Protein AF-U2RXY5-F1 (afdb_monomer_lite)

Radius of gyration: 23.16 Å; chains: 1; bounding box: 38×36×94 Å

Sequence (125 aa):
MEPMSSPTADPAPRRRGRPADVDPESVALLALRHFDEHGYEATTMDDIAELSGIGRRTLFRYFPSKPALVWGGMEPVVERMNAVLETAPDDEPVRDALARAITASLDLAPDAVEATRRRLRLLGS

pLDDT: mean 85.37, std 16.0, range [42.34, 97.62]

Secondary structure (DSSP, 8-state):
----PPP-PPPPP----------HHHHHHHHHHHHHHH-TTT--HHHHHHHHT--HHHHHHH-SSHHHHHHTT-HHHHHHHHHHHHT--TTS-HHHHHHHHHHHHT---HHHHHHHHHHHHHHH-

Organism: NCBI:txid1358026

Foldseek 3Di:
DDPDDDDDDDDDDDPPDDPDPDDLLVLLLQLLVVCVVPNLVRDDLVNSCVSSVHDSVVSCVQQVDSVSSLCTPLVVLVVQLVVLLVPDDPPDDPVVSNVVSNVRSPPDDPSRVSSVVSSVVNVVD

Structure (mmCIF, N/CA/C/O backbone):
data_AF-U2RXY5-F1
#
_entry.id   AF-U2RXY5-F1
#
loop_
_atom_site.group_PDB
_atom_site.id
_atom_site.type_symbol
_atom_site.label_atom_id
_atom_site.label_alt_id
_atom_site.label_comp_id
_atom_site.label_asym_id
_atom_site.label_entity_id
_atom_site.label_seq_id
_atom_site.pdbx_PDB_ins_code
_atom_site.Cartn_x
_atom_site.Cartn_y
_atom_site.Cartn_z
_atom_site.occupancy
_atom_site.B_iso_or_equiv
_atom_site.auth_seq_id
_atom_site.auth_comp_id
_atom_site.auth_asym_id
_atom_site.auth_atom_id
_atom_site.pdbx_PDB_model_num
ATOM 1 N N . MET A 1 1 ? -6.007 -23.909 67.819 1.00 44.69 1 MET A N 1
ATOM 2 C CA . MET A 1 1 ? -6.439 -24.590 66.584 1.00 44.69 1 MET A CA 1
ATOM 3 C C . MET A 1 1 ? -6.665 -23.497 65.552 1.00 44.69 1 MET A C 1
ATOM 5 O O . MET A 1 1 ? -7.729 -22.897 65.536 1.00 44.69 1 MET A O 1
ATOM 9 N N . GLU A 1 2 ? -5.607 -23.124 64.830 1.00 47.00 2 GLU A N 1
ATOM 10 C CA . GLU A 1 2 ? -5.674 -22.134 63.745 1.00 47.00 2 GLU A CA 1
ATOM 11 C C . GLU A 1 2 ? -6.352 -22.753 62.517 1.00 47.00 2 GLU A C 1
ATOM 13 O O . GLU A 1 2 ? -5.945 -23.843 62.108 1.00 47.00 2 GLU A O 1
ATOM 18 N N . PRO A 1 3 ? -7.317 -22.078 61.872 1.00 52.78 3 PRO A N 1
ATOM 19 C CA . PRO A 1 3 ? -7.629 -22.351 60.487 1.00 52.78 3 PRO A CA 1
ATOM 20 C C . PRO A 1 3 ? -6.770 -21.452 59.587 1.00 52.78 3 PRO A C 1
ATOM 22 O O . PRO A 1 3 ? -6.997 -20.255 59.444 1.00 52.78 3 PRO A O 1
ATOM 25 N N . MET A 1 4 ? -5.750 -22.103 59.037 1.00 42.34 4 MET A N 1
ATOM 26 C CA . MET A 1 4 ? -5.095 -21.926 57.740 1.00 42.34 4 MET A CA 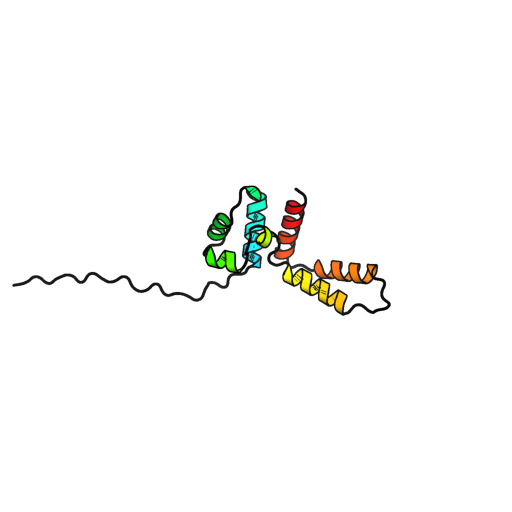1
ATOM 27 C C . MET A 1 4 ? -5.590 -20.773 56.846 1.00 42.34 4 MET A C 1
ATOM 29 O O . MET A 1 4 ? -6.696 -20.801 56.308 1.00 42.34 4 MET A O 1
ATOM 33 N N . SER A 1 5 ? -4.682 -19.831 56.586 1.00 51.22 5 SER A N 1
ATOM 34 C CA . SER A 1 5 ? -4.751 -18.865 55.490 1.00 51.22 5 SER A CA 1
ATOM 35 C C . SER A 1 5 ? -4.869 -19.561 54.131 1.00 51.22 5 SER A C 1
ATOM 37 O O . SER A 1 5 ? -4.037 -20.395 53.771 1.00 51.22 5 SER A O 1
ATOM 39 N N . SER A 1 6 ? -5.875 -19.176 53.348 1.00 51.59 6 SER A N 1
ATOM 40 C CA . SER A 1 6 ? -5.969 -19.515 51.926 1.00 51.59 6 SER A CA 1
ATOM 41 C C . SER A 1 6 ? -4.852 -18.813 51.140 1.00 51.59 6 SER A C 1
ATOM 43 O O . SER A 1 6 ? -4.641 -17.614 51.340 1.00 51.59 6 SER A O 1
ATOM 45 N N . PRO A 1 7 ? -4.149 -19.496 50.222 1.00 52.22 7 PRO A N 1
ATOM 46 C CA . PRO A 1 7 ? -3.184 -18.841 49.357 1.00 52.22 7 PRO A CA 1
ATOM 47 C C . PRO A 1 7 ? -3.918 -18.084 48.245 1.00 52.22 7 PRO A C 1
ATOM 49 O O . PRO A 1 7 ? -4.609 -18.679 47.418 1.00 52.22 7 PRO A O 1
ATOM 52 N N . THR A 1 8 ? -3.751 -16.762 48.218 1.00 52.72 8 THR A N 1
ATOM 53 C CA . THR A 1 8 ? -4.055 -15.932 47.049 1.00 52.72 8 THR A CA 1
ATOM 54 C C . THR A 1 8 ? -3.171 -16.403 45.899 1.00 52.72 8 THR A C 1
ATOM 56 O O . THR A 1 8 ? -1.952 -16.244 45.946 1.00 52.72 8 THR A O 1
ATOM 59 N N . ALA A 1 9 ? -3.777 -17.026 44.890 1.00 54.56 9 ALA A N 1
ATOM 60 C CA . ALA A 1 9 ? -3.079 -17.414 43.675 1.00 54.56 9 ALA A CA 1
ATOM 61 C C . ALA A 1 9 ? -2.621 -16.155 42.923 1.00 54.56 9 ALA A C 1
ATOM 63 O O . ALA A 1 9 ? -3.437 -15.330 42.511 1.00 54.56 9 ALA A O 1
ATOM 64 N N . ASP A 1 10 ? -1.309 -16.020 42.766 1.00 50.41 10 ASP A N 1
ATOM 65 C CA . ASP A 1 10 ? -0.660 -15.000 41.947 1.00 50.41 10 ASP A CA 1
ATOM 66 C C . ASP A 1 10 ? -1.002 -15.241 40.458 1.00 50.41 10 ASP A C 1
ATOM 68 O O . ASP A 1 10 ? -0.889 -16.384 39.990 1.00 50.41 10 ASP A O 1
ATOM 72 N N . PRO A 1 11 ? -1.473 -14.241 39.686 1.00 47.59 11 PRO A N 1
ATOM 73 C CA . PRO A 1 11 ? -1.780 -14.443 38.276 1.00 47.59 11 PRO A CA 1
ATOM 74 C C . PRO A 1 11 ? -0.518 -14.798 37.480 1.00 47.59 11 PRO A C 1
ATOM 76 O O . PRO A 1 11 ? 0.447 -14.039 37.412 1.00 47.59 11 PRO A O 1
ATOM 79 N N . ALA A 1 12 ? -0.560 -15.960 36.823 1.00 53.72 12 ALA A N 1
ATOM 80 C CA . ALA A 1 12 ? 0.526 -16.470 35.997 1.00 53.72 12 ALA A CA 1
ATOM 81 C C . ALA A 1 12 ? 0.986 -15.447 34.931 1.00 53.72 12 ALA A C 1
ATOM 83 O O . ALA A 1 12 ? 0.152 -14.775 34.307 1.00 53.72 12 ALA A O 1
ATOM 84 N N . PRO A 1 13 ? 2.301 -15.351 34.654 1.00 47.47 13 PRO A N 1
ATOM 85 C CA . PRO A 1 13 ? 2.835 -14.408 33.684 1.00 47.47 13 PRO A CA 1
ATOM 86 C C . PRO A 1 13 ? 2.282 -14.720 32.292 1.00 47.47 13 PRO A C 1
ATOM 88 O O . PRO A 1 13 ? 2.444 -15.824 31.764 1.00 47.47 13 PRO A O 1
ATOM 91 N N . ARG A 1 14 ? 1.629 -13.724 31.678 1.00 59.12 14 ARG A N 1
ATOM 92 C CA . ARG A 1 14 ? 1.141 -13.804 30.297 1.00 59.12 14 ARG A CA 1
ATOM 93 C C . ARG A 1 14 ? 2.322 -14.140 29.390 1.00 59.12 14 ARG A C 1
ATOM 95 O O . ARG A 1 14 ? 3.225 -13.321 29.213 1.00 59.12 14 ARG A O 1
ATOM 102 N N . ARG A 1 15 ? 2.319 -15.356 28.831 1.00 51.19 15 ARG A N 1
ATOM 103 C CA . ARG A 1 15 ? 3.301 -15.802 27.839 1.00 51.19 15 ARG A CA 1
ATOM 104 C C . ARG A 1 15 ? 3.338 -14.768 26.722 1.00 51.19 15 ARG A C 1
ATOM 106 O O . ARG A 1 15 ? 2.370 -14.612 25.983 1.00 51.19 15 ARG A O 1
ATOM 113 N N . ARG A 1 16 ? 4.459 -14.055 26.620 1.00 55.78 16 ARG A N 1
ATOM 114 C CA . ARG A 1 16 ? 4.767 -13.142 25.521 1.00 55.78 16 ARG A CA 1
ATOM 115 C C . ARG A 1 16 ? 5.018 -14.015 24.291 1.00 55.78 16 ARG A C 1
ATOM 117 O O . ARG A 1 16 ? 6.151 -14.371 23.989 1.00 55.78 16 ARG A O 1
ATOM 124 N N . GLY A 1 17 ? 3.929 -14.485 23.688 1.00 49.47 17 GLY A N 1
ATOM 125 C CA . GLY A 1 17 ? 3.963 -15.295 22.483 1.00 49.47 17 GLY A CA 1
ATOM 126 C C . GLY A 1 17 ? 4.642 -14.510 21.370 1.00 49.47 17 GLY A C 1
ATOM 127 O O . GLY A 1 17 ? 4.467 -13.293 21.269 1.00 49.47 17 GLY A O 1
ATOM 128 N N . ARG A 1 18 ? 5.449 -15.216 20.573 1.00 43.34 18 ARG A N 1
ATOM 129 C CA . ARG A 1 18 ? 5.953 -14.757 19.275 1.00 43.34 18 ARG A CA 1
ATOM 130 C C . ARG A 1 18 ? 4.822 -13.990 18.570 1.00 43.34 18 ARG A C 1
ATOM 132 O O . ARG A 1 18 ? 3.721 -14.539 18.526 1.00 43.34 18 ARG A O 1
ATOM 139 N N . PRO A 1 19 ? 5.042 -12.740 18.111 1.00 52.03 19 PRO A N 1
ATOM 140 C CA . PRO A 1 19 ? 3.999 -12.001 17.414 1.00 52.03 19 PRO A CA 1
ATOM 141 C C . PRO A 1 19 ? 3.397 -12.904 16.339 1.00 52.03 19 PRO A C 1
ATOM 143 O O . PRO A 1 19 ? 4.158 -13.601 15.665 1.00 52.03 19 PRO A O 1
ATOM 146 N N . ALA A 1 20 ? 2.065 -12.915 16.217 1.00 57.22 20 ALA A N 1
ATOM 147 C CA . ALA A 1 20 ? 1.432 -13.389 14.993 1.00 57.22 20 ALA A CA 1
ATOM 148 C C . ALA A 1 20 ? 2.194 -12.752 13.828 1.00 57.22 20 ALA A C 1
ATOM 150 O O . ALA A 1 20 ? 2.552 -11.573 13.933 1.00 57.22 20 ALA A O 1
ATOM 151 N N . ASP A 1 21 ? 2.538 -13.540 12.812 1.00 75.00 21 ASP A N 1
ATOM 152 C CA . ASP A 1 21 ? 3.254 -13.012 11.659 1.00 75.00 21 ASP A CA 1
ATOM 153 C C . ASP A 1 21 ? 2.355 -11.931 11.054 1.00 75.00 21 ASP A C 1
ATOM 155 O O . ASP A 1 21 ? 1.260 -12.218 10.572 1.00 75.00 21 ASP A O 1
ATOM 159 N N . VAL A 1 22 ? 2.718 -10.666 11.274 1.00 83.06 22 VAL A N 1
ATOM 160 C CA . VAL A 1 22 ? 1.907 -9.540 10.822 1.00 83.06 22 VAL A CA 1
ATOM 161 C C . VAL A 1 22 ? 2.214 -9.418 9.354 1.00 83.06 22 VAL A C 1
ATOM 163 O O . VAL A 1 22 ? 3.310 -8.980 9.015 1.00 83.06 22 VAL A O 1
ATOM 166 N N . ASP A 1 23 ? 1.256 -9.796 8.520 1.00 89.25 23 ASP A N 1
ATOM 167 C CA . ASP A 1 23 ? 1.310 -9.536 7.092 1.00 89.25 23 ASP A CA 1
ATOM 168 C C . ASP A 1 23 ? 0.918 -8.069 6.827 1.00 89.25 23 ASP A C 1
ATOM 170 O O . ASP A 1 23 ? -0.256 -7.705 6.984 1.00 89.25 23 ASP A O 1
ATOM 174 N N . PRO A 1 24 ? 1.873 -7.196 6.457 1.00 88.62 24 PRO A N 1
ATOM 175 C CA . PRO A 1 24 ? 1.580 -5.794 6.198 1.00 88.62 24 PRO A CA 1
ATOM 176 C C . PRO A 1 24 ? 0.657 -5.610 4.987 1.00 88.62 24 PRO A C 1
ATOM 178 O O . PRO A 1 24 ? -0.127 -4.661 4.973 1.00 88.62 24 PRO A O 1
ATOM 181 N N . GLU A 1 25 ? 0.702 -6.504 3.995 1.00 87.94 25 GLU A N 1
ATOM 182 C CA . GLU A 1 25 ? -0.142 -6.407 2.801 1.00 87.94 25 GLU A CA 1
ATOM 183 C C . GLU A 1 25 ? -1.616 -6.617 3.167 1.00 87.94 25 GLU A C 1
ATOM 185 O O . GLU A 1 25 ? -2.466 -5.784 2.836 1.00 87.94 25 GLU A O 1
ATOM 190 N N . SER A 1 26 ? -1.908 -7.649 3.964 1.00 90.88 26 SER A N 1
ATOM 191 C CA . SER A 1 26 ? -3.248 -7.884 4.512 1.00 90.88 26 SER A CA 1
ATOM 192 C C . SER A 1 26 ? -3.770 -6.707 5.344 1.00 90.88 26 SER A C 1
ATOM 194 O O . SER A 1 26 ? -4.942 -6.337 5.222 1.00 90.88 26 SER A O 1
ATOM 196 N N . VAL A 1 27 ? -2.920 -6.083 6.171 1.00 94.19 27 VAL A N 1
ATOM 197 C CA . VAL A 1 27 ? -3.306 -4.909 6.980 1.00 94.19 27 VAL A CA 1
ATOM 198 C C . VAL A 1 27 ? -3.599 -3.694 6.094 1.00 94.19 27 VAL A C 1
ATOM 200 O O . VAL A 1 27 ? -4.594 -3.003 6.318 1.00 94.19 27 VAL A O 1
ATOM 203 N N . ALA A 1 28 ? -2.781 -3.448 5.068 1.00 94.06 28 ALA A N 1
ATOM 204 C CA . ALA A 1 28 ? -2.990 -2.353 4.125 1.00 94.06 28 ALA A CA 1
ATOM 205 C C . ALA A 1 28 ? -4.284 -2.540 3.317 1.00 94.06 28 ALA A C 1
ATOM 207 O O . ALA A 1 28 ? -5.076 -1.606 3.186 1.00 94.06 28 ALA A O 1
ATOM 208 N N . LEU A 1 29 ? -4.552 -3.756 2.832 1.00 93.12 29 LEU A N 1
ATOM 209 C CA . LEU A 1 29 ? -5.793 -4.071 2.123 1.00 93.12 29 LEU A CA 1
ATOM 210 C C . LEU A 1 29 ? -7.028 -3.903 3.027 1.00 93.12 29 LEU A C 1
ATOM 212 O O . LEU A 1 29 ? -8.046 -3.358 2.597 1.00 93.12 29 LEU A O 1
ATOM 216 N N . LEU A 1 30 ? -6.938 -4.330 4.287 1.00 95.44 30 LEU A N 1
ATOM 217 C CA . LEU A 1 30 ? -7.985 -4.128 5.288 1.00 95.44 30 LEU A CA 1
ATOM 218 C C . LEU A 1 30 ? -8.242 -2.638 5.552 1.00 95.44 30 LEU A C 1
ATOM 220 O O . LEU A 1 30 ? -9.401 -2.224 5.571 1.00 95.44 30 LEU A O 1
ATOM 224 N N . ALA A 1 31 ? -7.191 -1.823 5.662 1.00 96.38 31 ALA A N 1
ATOM 225 C CA . ALA A 1 31 ? -7.328 -0.376 5.794 1.00 96.38 31 ALA A CA 1
ATOM 226 C C . ALA A 1 31 ? -7.971 0.261 4.553 1.00 96.38 31 ALA A C 1
ATOM 228 O O . ALA A 1 31 ? -8.882 1.070 4.692 1.00 96.38 31 ALA A O 1
ATOM 229 N N . LEU A 1 32 ? -7.572 -0.150 3.346 1.00 95.69 32 LEU A N 1
ATOM 230 C CA . LEU A 1 32 ? -8.166 0.331 2.094 1.00 95.69 32 LEU A CA 1
ATOM 231 C C . LEU A 1 32 ? -9.660 0.006 1.986 1.00 95.69 32 LEU A C 1
ATOM 233 O O . LEU A 1 32 ? -10.430 0.853 1.544 1.00 95.69 32 LEU A O 1
ATOM 237 N N . ARG A 1 33 ? -10.086 -1.196 2.401 1.00 95.25 33 ARG A N 1
ATOM 238 C CA . ARG A 1 33 ? -11.520 -1.532 2.483 1.00 95.25 33 ARG A CA 1
ATOM 239 C C . ARG A 1 33 ? -12.251 -0.620 3.462 1.00 95.25 33 ARG A C 1
ATOM 241 O O . ARG A 1 33 ? -13.316 -0.110 3.141 1.00 95.25 33 ARG A O 1
ATOM 248 N N . HIS A 1 34 ? -11.651 -0.373 4.620 1.00 96.56 34 HIS A N 1
ATOM 249 C CA . HIS A 1 34 ? -12.259 0.484 5.625 1.00 96.56 34 HIS A CA 1
ATOM 250 C C . HIS A 1 34 ? -12.348 1.953 5.167 1.00 96.56 34 HIS A C 1
ATOM 252 O O . HIS A 1 34 ? -13.380 2.584 5.388 1.00 96.56 34 HIS A O 1
ATOM 258 N N . PHE A 1 35 ? -11.333 2.470 4.461 1.00 96.62 35 PHE A N 1
ATOM 259 C CA . PHE A 1 35 ? -11.369 3.802 3.842 1.00 96.62 35 PHE A CA 1
ATOM 260 C C . PHE A 1 35 ? -12.470 3.926 2.780 1.00 96.62 35 PHE A C 1
ATOM 262 O O . PHE A 1 35 ? -13.136 4.957 2.743 1.00 96.62 35 PHE A O 1
ATOM 269 N N . ASP A 1 36 ? -12.678 2.894 1.952 1.00 93.31 36 ASP A N 1
ATOM 270 C CA . ASP A 1 36 ? -13.764 2.853 0.956 1.00 93.31 36 ASP A CA 1
ATOM 271 C C . ASP A 1 36 ? -15.151 2.938 1.629 1.00 93.31 36 ASP A C 1
ATOM 273 O O . ASP A 1 36 ? -16.058 3.581 1.105 1.00 93.31 36 ASP A O 1
ATOM 277 N N . GLU A 1 37 ? -15.323 2.286 2.781 1.00 94.06 37 GLU A N 1
ATOM 278 C CA . GLU A 1 37 ? -16.613 2.180 3.476 1.00 94.06 37 GLU A CA 1
ATOM 279 C C . GLU A 1 37 ? -16.928 3.383 4.380 1.00 94.06 37 GLU A C 1
ATOM 281 O O . GLU A 1 37 ? -18.077 3.819 4.447 1.00 94.06 37 GLU A O 1
ATOM 286 N N . HIS A 1 38 ? -15.925 3.915 5.081 1.00 95.19 38 HIS A N 1
ATOM 287 C CA . HIS A 1 38 ? -16.113 4.910 6.147 1.00 95.19 38 HIS A CA 1
ATOM 288 C C . HIS A 1 38 ? -15.532 6.285 5.794 1.00 95.19 38 HIS A C 1
ATOM 290 O O . HIS A 1 38 ? -15.797 7.265 6.488 1.00 95.19 38 HIS A O 1
ATOM 296 N N . GLY A 1 39 ? -14.778 6.376 4.697 1.00 94.44 39 GLY A N 1
ATOM 297 C CA . GLY A 1 39 ? -14.074 7.577 4.272 1.00 94.44 39 GLY A CA 1
ATOM 298 C C . GLY A 1 39 ? -12.711 7.720 4.948 1.00 94.44 39 GLY A C 1
ATOM 299 O O . GLY A 1 39 ? -12.573 7.619 6.166 1.00 94.44 39 GLY A O 1
ATOM 300 N N . TYR A 1 40 ? -11.691 8.033 4.149 1.00 95.12 40 TYR A N 1
ATOM 301 C CA . TYR A 1 40 ? -10.312 8.165 4.622 1.00 95.12 40 TYR A CA 1
ATOM 302 C C . TYR A 1 40 ? -10.153 9.163 5.771 1.00 95.12 40 TYR A C 1
ATOM 304 O O . TYR A 1 40 ? -9.403 8.891 6.706 1.00 95.12 40 TYR A O 1
ATOM 312 N N . GLU A 1 41 ? -10.851 10.302 5.743 1.00 95.31 41 GLU A N 1
ATOM 313 C CA . GLU A 1 41 ? -10.724 11.314 6.799 1.00 95.31 41 GLU A CA 1
ATOM 314 C C . GLU A 1 41 ? -11.369 10.918 8.126 1.00 95.31 41 GLU A C 1
ATOM 316 O O . GLU A 1 41 ? -10.856 11.299 9.177 1.00 95.31 41 GLU A O 1
ATOM 321 N N . ALA A 1 42 ? -12.433 10.114 8.095 1.00 96.06 42 ALA A N 1
ATOM 322 C CA . ALA A 1 42 ? -13.102 9.645 9.304 1.00 96.06 42 ALA A CA 1
ATOM 323 C C . ALA A 1 42 ? -12.345 8.496 9.993 1.00 96.06 42 ALA A C 1
ATOM 325 O O . ALA A 1 42 ? -12.538 8.271 11.184 1.00 96.06 42 ALA A O 1
ATOM 326 N N . THR A 1 43 ? -11.474 7.789 9.270 1.00 97.06 43 THR A N 1
ATOM 327 C CA . THR A 1 43 ? -10.691 6.673 9.811 1.00 97.06 43 THR A CA 1
ATOM 328 C C . THR A 1 43 ? -9.435 7.135 10.551 1.00 97.06 43 THR A C 1
ATOM 330 O O . THR A 1 43 ? -8.633 7.932 10.048 1.00 97.06 43 THR A O 1
ATOM 333 N N . THR A 1 44 ? -9.193 6.537 11.716 1.00 97.19 44 THR A N 1
ATOM 334 C CA . THR A 1 44 ? -7.983 6.716 12.520 1.00 97.19 44 THR A CA 1
ATOM 335 C C . THR A 1 44 ? -7.061 5.493 12.466 1.00 97.19 44 THR A C 1
ATOM 337 O O . THR A 1 44 ? -7.461 4.384 12.124 1.00 97.19 44 THR A O 1
ATOM 340 N N . MET A 1 45 ? -5.794 5.674 12.856 1.00 97.31 45 MET A N 1
ATOM 341 C CA . MET A 1 45 ? -4.861 4.548 13.035 1.00 97.31 45 MET A CA 1
ATOM 342 C C . MET A 1 45 ? -5.319 3.574 14.132 1.00 97.31 45 MET A C 1
ATOM 344 O O . MET A 1 45 ? -4.918 2.413 14.129 1.00 97.31 45 MET A O 1
ATOM 348 N N . ASP A 1 46 ? -6.139 4.041 15.073 1.00 97.06 46 ASP A N 1
ATOM 349 C CA . ASP A 1 46 ? -6.639 3.225 16.176 1.00 97.06 46 ASP A CA 1
ATOM 350 C C . ASP A 1 46 ? -7.730 2.270 15.709 1.00 97.06 46 ASP A C 1
ATOM 352 O O . ASP A 1 46 ? -7.658 1.087 16.040 1.00 97.06 46 ASP A O 1
ATOM 356 N N . ASP A 1 47 ? -8.634 2.751 14.851 1.00 97.25 47 ASP A N 1
ATOM 357 C CA . ASP A 1 47 ? -9.656 1.923 14.203 1.00 97.25 47 ASP A CA 1
ATOM 358 C C . ASP A 1 47 ? -8.999 0.783 13.414 1.00 97.25 47 ASP A C 1
ATOM 360 O O . ASP A 1 47 ? -9.405 -0.371 13.510 1.00 97.25 47 ASP A O 1
ATOM 364 N N . ILE A 1 48 ? -7.915 1.079 12.687 1.00 97.62 48 ILE A N 1
ATOM 365 C CA . ILE A 1 48 ? -7.175 0.070 11.916 1.00 97.62 48 ILE A CA 1
ATOM 366 C C . ILE A 1 48 ? -6.445 -0.926 12.822 1.00 97.62 48 ILE A C 1
ATOM 368 O O . ILE A 1 48 ? -6.398 -2.119 12.509 1.00 97.62 48 ILE A O 1
ATOM 372 N N . ALA A 1 49 ? -5.873 -0.477 13.942 1.00 96.38 49 ALA A N 1
ATOM 373 C CA . ALA A 1 49 ? -5.231 -1.371 14.906 1.00 96.38 49 ALA A CA 1
ATOM 374 C C . ALA A 1 49 ? -6.249 -2.346 15.520 1.00 96.38 49 ALA A C 1
ATOM 376 O O . ALA A 1 49 ? -5.988 -3.548 15.590 1.00 96.38 49 ALA A O 1
ATOM 377 N N . GLU A 1 50 ? -7.420 -1.839 15.909 1.00 96.12 50 GLU A N 1
ATOM 378 C CA . GLU A 1 50 ? -8.526 -2.652 16.414 1.00 96.12 50 GLU A CA 1
ATOM 379 C C . GLU A 1 50 ? -9.027 -3.637 15.350 1.00 96.12 50 GLU A C 1
ATOM 381 O O . GLU A 1 50 ? -9.068 -4.842 15.602 1.00 96.12 50 GLU A O 1
ATOM 386 N N . LEU A 1 51 ? -9.302 -3.152 14.137 1.00 95.88 51 LEU A N 1
ATOM 387 C CA . LEU A 1 51 ? -9.833 -3.950 13.030 1.00 95.88 51 LEU A CA 1
ATOM 388 C C . LEU A 1 51 ? -8.8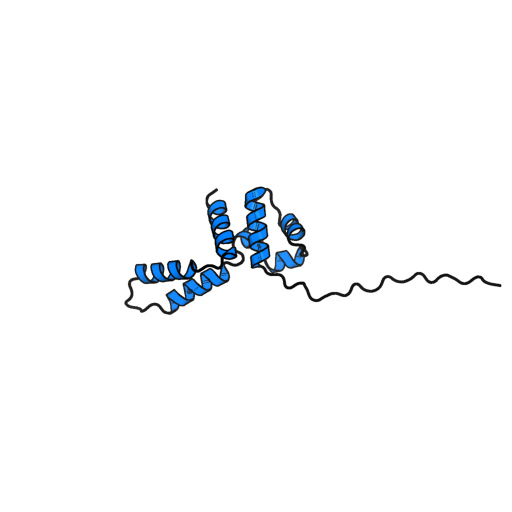72 -5.064 12.580 1.00 95.88 51 LEU A C 1
ATOM 390 O O . LEU A 1 51 ? -9.306 -6.159 12.231 1.00 95.88 51 LEU A O 1
ATOM 394 N N . SER A 1 52 ? -7.563 -4.806 12.605 1.00 94.81 52 SER A N 1
ATOM 395 C CA . SER A 1 52 ? -6.528 -5.794 12.262 1.00 94.81 52 SER A CA 1
ATOM 396 C C . SER A 1 52 ? -6.151 -6.734 13.414 1.00 94.81 52 SER A C 1
ATOM 398 O O . SER A 1 52 ? -5.400 -7.688 13.207 1.00 94.81 52 SER A O 1
ATOM 400 N N . GLY A 1 53 ? -6.634 -6.477 14.634 1.00 94.69 53 GLY A N 1
ATOM 401 C CA . GLY A 1 53 ? -6.288 -7.260 15.821 1.00 94.69 53 GLY A CA 1
ATOM 402 C C . GLY A 1 53 ? -4.824 -7.129 16.258 1.00 94.69 53 GLY A C 1
ATOM 403 O O . GLY A 1 53 ? -4.345 -7.949 17.048 1.00 94.69 53 GLY A O 1
ATOM 404 N N . ILE A 1 54 ? -4.094 -6.116 15.771 1.00 94.69 54 ILE A N 1
ATOM 405 C CA . ILE A 1 54 ? -2.695 -5.873 16.146 1.00 94.69 54 ILE A CA 1
ATOM 406 C C . ILE A 1 54 ? -2.586 -4.685 17.102 1.00 94.69 54 ILE A C 1
ATOM 408 O O . ILE A 1 54 ? -3.317 -3.705 17.032 1.00 94.69 54 ILE A O 1
ATOM 412 N N . GLY A 1 55 ? -1.612 -4.731 18.012 1.00 94.88 55 GLY A N 1
ATOM 413 C CA . GLY A 1 55 ? -1.390 -3.612 18.928 1.00 94.88 55 GLY A CA 1
ATOM 414 C C . GLY A 1 55 ? -0.963 -2.335 18.193 1.00 94.88 55 GLY A C 1
ATOM 415 O O . GLY A 1 55 ? -0.114 -2.392 17.304 1.00 94.88 55 GLY A O 1
ATOM 416 N N . ARG A 1 56 ? -1.443 -1.167 18.647 1.00 95.12 56 ARG A N 1
ATOM 417 C CA . ARG A 1 56 ? -1.097 0.169 18.111 1.00 95.12 56 ARG A CA 1
ATOM 418 C C . ARG A 1 56 ? 0.401 0.350 17.841 1.00 95.12 56 ARG A C 1
ATOM 420 O O . ARG A 1 56 ? 0.800 0.763 16.760 1.00 95.12 56 ARG A O 1
ATOM 427 N N . ARG A 1 57 ? 1.258 -0.013 18.805 1.00 95.12 57 ARG A N 1
ATOM 428 C CA . ARG A 1 57 ? 2.725 0.087 18.657 1.00 95.12 57 ARG A CA 1
ATOM 429 C C . ARG A 1 57 ? 3.265 -0.771 17.506 1.00 95.12 57 ARG A C 1
ATOM 431 O O . ARG A 1 57 ? 4.247 -0.396 16.878 1.00 95.12 57 ARG A O 1
ATOM 438 N N . THR A 1 58 ? 2.658 -1.931 17.269 1.00 94.56 58 THR A N 1
ATOM 439 C CA . THR A 1 58 ? 3.003 -2.813 16.151 1.00 94.56 58 THR A CA 1
ATOM 440 C C . THR A 1 58 ? 2.533 -2.205 14.837 1.00 94.56 58 THR A C 1
ATOM 442 O O . THR A 1 58 ? 3.334 -2.151 13.914 1.00 94.56 58 THR A O 1
ATOM 445 N N . LEU A 1 59 ? 1.307 -1.672 14.771 1.00 95.62 59 LEU A N 1
ATOM 446 C CA . LEU A 1 59 ? 0.808 -0.983 13.577 1.00 95.62 59 LEU A CA 1
ATOM 447 C C . LEU A 1 59 ? 1.732 0.173 13.174 1.00 95.62 59 LEU A C 1
ATOM 449 O O . LEU A 1 59 ? 2.225 0.181 12.054 1.00 95.62 59 LEU A O 1
ATOM 453 N N . PHE A 1 60 ? 2.065 1.075 14.103 1.00 95.56 60 PHE A N 1
ATOM 454 C CA . PHE A 1 60 ? 2.959 2.210 13.826 1.00 95.56 60 PHE A CA 1
ATOM 455 C C . PHE A 1 60 ? 4.390 1.811 13.444 1.00 95.56 60 PHE A C 1
ATOM 457 O O . PHE A 1 60 ? 5.092 2.596 12.813 1.00 95.56 60 PHE A O 1
ATOM 464 N N . ARG A 1 61 ? 4.840 0.600 13.807 1.00 93.56 61 ARG A N 1
ATOM 465 C CA . ARG A 1 61 ? 6.138 0.074 13.360 1.00 93.56 61 ARG A CA 1
ATOM 466 C C . ARG A 1 61 ? 6.146 -0.208 11.856 1.00 93.56 61 ARG A C 1
ATOM 468 O O . ARG A 1 61 ? 7.180 -0.012 11.233 1.00 93.56 61 ARG A O 1
ATOM 475 N N . TYR A 1 62 ? 5.033 -0.696 11.310 1.00 91.81 62 TYR A N 1
ATOM 476 C CA . TYR A 1 62 ? 4.896 -0.991 9.879 1.00 91.81 62 TYR A CA 1
ATOM 477 C C . TYR A 1 62 ? 4.376 0.214 9.089 1.00 91.81 62 TYR A C 1
ATOM 479 O O . TYR A 1 62 ? 4.805 0.448 7.967 1.00 91.81 62 TYR A O 1
ATOM 487 N N . PHE A 1 63 ? 3.490 1.004 9.694 1.00 95.06 63 PHE A N 1
ATOM 488 C CA . PHE A 1 63 ? 2.803 2.124 9.064 1.00 95.06 63 PHE A CA 1
ATOM 489 C C . PHE A 1 63 ? 2.958 3.370 9.938 1.00 95.06 63 PHE A C 1
ATOM 491 O O . PHE A 1 63 ? 2.147 3.598 10.837 1.00 95.06 63 PHE A O 1
ATOM 498 N N . PRO A 1 64 ? 3.991 4.198 9.710 1.00 94.19 64 PRO A N 1
ATOM 499 C CA . PRO A 1 64 ? 4.263 5.358 10.560 1.00 94.19 64 PRO A CA 1
ATOM 500 C C . PRO A 1 64 ? 3.164 6.431 10.495 1.00 94.19 64 PRO A C 1
ATOM 502 O O . PRO A 1 64 ? 3.137 7.335 11.328 1.00 94.19 64 PRO A O 1
ATOM 505 N N . SER A 1 65 ? 2.262 6.354 9.513 1.00 95.75 65 SER A N 1
ATOM 506 C CA . SER A 1 65 ? 1.183 7.314 9.301 1.00 95.75 65 SER A CA 1
ATOM 507 C C . SER A 1 65 ? -0.013 6.677 8.578 1.00 95.75 65 SER A C 1
ATOM 509 O O . SER A 1 65 ? 0.124 5.634 7.939 1.00 95.75 65 SER A O 1
ATOM 511 N N . LYS A 1 66 ? -1.182 7.335 8.630 1.00 95.62 66 LYS A N 1
ATOM 512 C CA . LYS A 1 66 ? -2.385 6.933 7.873 1.00 95.62 66 LYS A CA 1
ATOM 513 C C . LYS A 1 66 ? -2.128 6.855 6.353 1.00 95.62 66 LYS A C 1
ATOM 515 O O . LYS A 1 66 ? -2.491 5.840 5.764 1.00 95.62 66 LYS A O 1
ATOM 520 N N . PRO A 1 67 ? -1.416 7.814 5.717 1.00 94.69 67 PRO A N 1
ATOM 521 C CA . PRO A 1 67 ? -0.999 7.673 4.320 1.00 94.69 67 PRO A CA 1
ATOM 522 C C . PRO A 1 67 ? -0.152 6.428 4.031 1.00 94.69 67 PRO A C 1
AT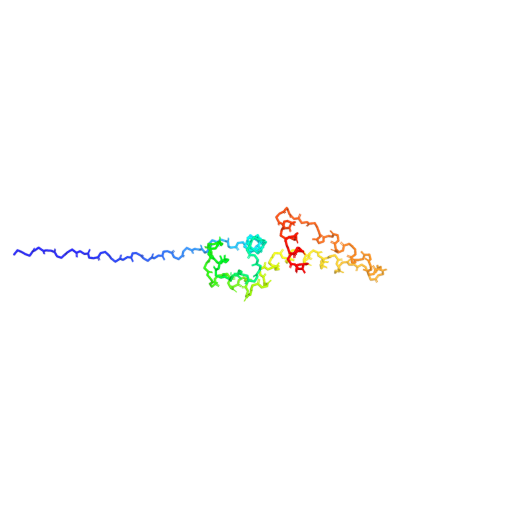OM 524 O O . PRO A 1 67 ? -0.254 5.871 2.944 1.00 94.69 67 PRO A O 1
ATOM 527 N N . ALA A 1 68 ? 0.672 5.960 4.975 1.00 94.06 68 ALA A N 1
ATOM 528 C CA . ALA A 1 68 ? 1.492 4.768 4.750 1.00 94.06 68 ALA A CA 1
ATOM 529 C C . ALA A 1 68 ? 0.639 3.502 4.544 1.00 94.06 68 ALA A C 1
ATOM 531 O O . ALA A 1 68 ? 1.038 2.617 3.793 1.00 94.06 68 ALA A O 1
ATOM 532 N N . LEU A 1 69 ? -0.562 3.435 5.135 1.00 94.75 69 LEU A N 1
ATOM 533 C CA . LEU A 1 69 ? -1.515 2.341 4.895 1.00 94.75 69 LEU A CA 1
ATOM 534 C C . LEU A 1 69 ? -2.014 2.315 3.448 1.00 94.75 69 LEU A C 1
ATOM 536 O O . LEU A 1 69 ? -2.272 1.244 2.905 1.00 94.75 69 LEU A O 1
ATOM 540 N N . VAL A 1 70 ? -2.110 3.484 2.806 1.00 93.19 70 VAL A N 1
ATOM 541 C CA . VAL A 1 70 ? -2.491 3.580 1.393 1.00 93.19 70 VAL A CA 1
ATOM 542 C C . VAL A 1 70 ? -1.421 2.954 0.510 1.00 93.19 70 VAL A C 1
ATOM 544 O O . VAL A 1 70 ? -1.771 2.398 -0.516 1.00 93.19 70 VAL A O 1
ATOM 547 N N . TRP A 1 71 ? -0.146 2.970 0.897 1.00 88.81 71 TRP A N 1
ATOM 548 C CA . TRP A 1 71 ? 0.955 2.482 0.057 1.00 88.81 71 TRP A CA 1
ATOM 549 C C . TRP A 1 71 ? 1.497 1.101 0.444 1.00 88.81 71 TRP A C 1
ATOM 551 O O . TRP A 1 71 ? 2.321 0.561 -0.284 1.00 88.81 71 TRP A O 1
ATOM 561 N N . GLY A 1 72 ? 1.037 0.502 1.546 1.00 87.25 72 GLY A N 1
ATOM 562 C CA . GLY A 1 72 ? 1.554 -0.789 2.013 1.00 87.25 72 GLY A CA 1
ATOM 563 C C . GLY A 1 72 ? 1.406 -1.925 0.997 1.00 87.25 72 GLY A C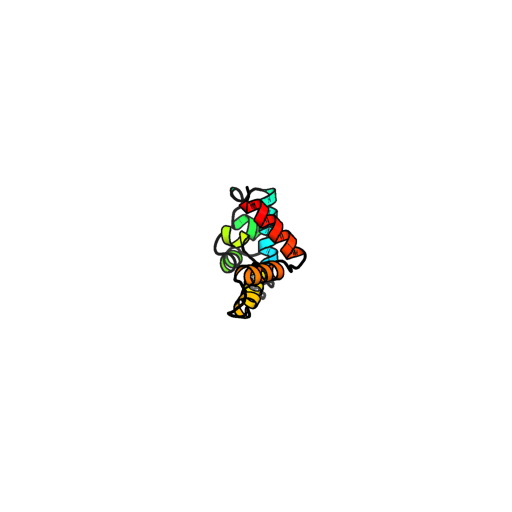 1
ATOM 564 O O . GLY A 1 72 ? 0.331 -2.108 0.432 1.00 87.25 72 GLY A O 1
ATOM 565 N N . GLY A 1 73 ? 2.461 -2.710 0.772 1.00 79.88 73 GLY A N 1
ATOM 566 C CA . GLY A 1 73 ? 2.438 -3.797 -0.217 1.00 79.88 73 GLY A CA 1
ATOM 567 C C . GLY A 1 73 ? 2.664 -3.317 -1.655 1.00 79.88 73 GLY A C 1
ATOM 568 O O . GLY A 1 73 ? 2.411 -4.058 -2.599 1.00 79.88 73 GLY A O 1
ATOM 569 N N . MET A 1 74 ? 3.131 -2.077 -1.842 1.00 84.44 74 MET A N 1
ATOM 570 C CA . MET A 1 74 ? 3.598 -1.581 -3.142 1.00 84.44 74 MET A CA 1
ATOM 571 C C . MET A 1 74 ? 5.069 -1.924 -3.401 1.00 84.44 74 MET A C 1
ATOM 573 O O . MET A 1 74 ? 5.522 -1.787 -4.536 1.00 84.44 74 MET A O 1
ATOM 577 N N . GLU A 1 75 ? 5.813 -2.392 -2.396 1.00 84.81 75 GLU A N 1
ATOM 578 C CA . GLU A 1 75 ? 7.219 -2.783 -2.539 1.00 84.81 75 GLU A CA 1
ATOM 579 C C . GLU A 1 75 ? 7.438 -3.769 -3.702 1.00 84.81 75 GLU A C 1
ATOM 581 O O . GLU A 1 75 ? 8.244 -3.444 -4.574 1.00 84.81 75 GLU A O 1
ATOM 586 N N . PRO A 1 76 ? 6.671 -4.872 -3.850 1.00 84.44 76 PRO A N 1
ATOM 587 C CA . PRO A 1 76 ? 6.865 -5.799 -4.970 1.00 84.44 76 PRO A CA 1
ATOM 588 C C . PRO A 1 76 ? 6.599 -5.164 -6.343 1.00 84.44 76 PRO A C 1
ATOM 590 O O . PRO A 1 76 ? 7.217 -5.532 -7.343 1.00 84.44 76 PRO A O 1
ATOM 593 N N . VAL A 1 77 ? 5.676 -4.197 -6.401 1.00 87.38 77 VAL A N 1
ATOM 594 C CA . VAL A 1 77 ? 5.335 -3.451 -7.624 1.00 87.38 77 VAL A CA 1
ATOM 595 C C . VAL A 1 77 ? 6.514 -2.577 -8.047 1.00 87.38 77 VAL A C 1
ATOM 597 O O . VAL A 1 77 ? 6.906 -2.580 -9.216 1.00 87.38 77 VAL A O 1
ATOM 600 N N . VAL A 1 78 ? 7.102 -1.859 -7.086 1.00 89.88 78 VAL A N 1
ATOM 601 C CA . VAL A 1 78 ? 8.272 -0.998 -7.299 1.00 89.88 78 VAL A CA 1
ATOM 602 C C . VAL A 1 78 ? 9.505 -1.830 -7.645 1.00 89.88 78 VAL A C 1
ATOM 604 O O . VAL A 1 78 ? 10.204 -1.501 -8.599 1.00 89.88 78 VAL A O 1
ATOM 607 N N . GLU A 1 79 ? 9.746 -2.931 -6.934 1.00 91.88 79 GLU A N 1
ATOM 608 C CA . GLU A 1 79 ? 10.864 -3.844 -7.197 1.00 91.88 79 GLU A CA 1
ATOM 609 C C . GLU A 1 79 ? 10.811 -4.410 -8.617 1.00 91.88 79 GLU A C 1
ATOM 611 O O . GLU A 1 79 ? 11.813 -4.390 -9.332 1.00 91.88 79 GLU A O 1
ATOM 616 N N . ARG A 1 80 ? 9.634 -4.855 -9.072 1.00 91.88 80 ARG A N 1
ATOM 617 C CA . ARG A 1 80 ? 9.473 -5.395 -10.427 1.00 91.88 80 ARG A CA 1
ATOM 618 C C . ARG A 1 80 ? 9.660 -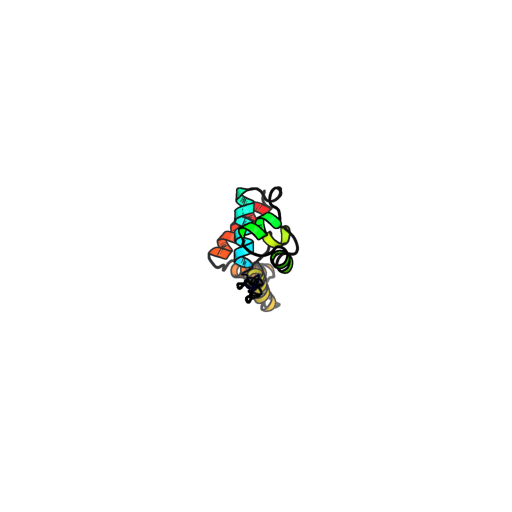4.332 -11.504 1.00 91.88 80 ARG A C 1
ATOM 620 O O . ARG A 1 80 ? 10.265 -4.612 -12.537 1.00 91.88 80 ARG A O 1
ATOM 627 N N . MET A 1 81 ? 9.170 -3.118 -11.261 1.00 94.38 81 MET A N 1
ATOM 628 C CA . MET A 1 81 ? 9.397 -1.984 -12.155 1.00 94.38 81 MET A CA 1
ATOM 629 C C . MET A 1 81 ? 10.894 -1.662 -12.259 1.00 94.38 81 MET A C 1
ATOM 631 O O . MET A 1 81 ? 11.419 -1.555 -13.366 1.00 94.38 81 MET A O 1
ATOM 635 N N . ASN A 1 82 ? 11.592 -1.577 -11.122 1.00 95.31 82 ASN A N 1
ATOM 636 C CA . ASN A 1 82 ? 13.027 -1.299 -11.075 1.00 95.31 82 ASN A CA 1
ATOM 637 C C . ASN A 1 82 ? 13.840 -2.391 -11.771 1.00 95.31 82 ASN A C 1
ATOM 639 O O . ASN A 1 82 ? 14.693 -2.063 -12.585 1.00 95.31 82 ASN A O 1
ATOM 643 N N . ALA A 1 83 ? 13.519 -3.670 -11.558 1.00 95.44 83 ALA A N 1
ATOM 644 C CA . ALA A 1 83 ? 14.213 -4.778 -12.217 1.00 95.44 83 ALA A CA 1
ATOM 645 C C . ALA A 1 83 ? 14.159 -4.686 -13.756 1.00 95.44 83 ALA A C 1
ATOM 647 O O . ALA A 1 83 ? 15.121 -5.035 -14.442 1.00 95.44 83 ALA A O 1
ATOM 648 N N . VAL A 1 84 ? 13.051 -4.190 -14.319 1.00 95.69 84 VAL A N 1
ATOM 649 C CA . VAL A 1 84 ? 12.932 -3.962 -15.769 1.00 95.69 84 VAL A CA 1
ATOM 650 C C . VAL A 1 84 ? 13.756 -2.759 -16.224 1.00 95.69 84 VAL A C 1
ATOM 652 O O . VAL A 1 84 ? 14.382 -2.820 -17.280 1.00 95.69 84 VAL A O 1
ATOM 655 N N . LEU A 1 85 ? 13.758 -1.676 -15.446 1.00 95.69 85 LEU A N 1
ATOM 656 C CA . LEU A 1 85 ? 14.485 -0.451 -15.784 1.00 95.69 85 LEU A CA 1
ATOM 657 C C . LEU A 1 85 ? 16.004 -0.622 -15.652 1.00 95.69 85 LEU A C 1
ATOM 659 O O . LEU A 1 85 ? 16.742 -0.155 -16.509 1.00 95.69 85 LEU A O 1
ATOM 663 N N . GLU A 1 86 ? 16.471 -1.334 -14.628 1.00 96.19 86 GLU A N 1
ATOM 664 C CA . GLU A 1 86 ? 17.892 -1.627 -14.394 1.00 96.19 86 GLU A CA 1
ATOM 665 C C . GLU A 1 86 ? 18.496 -2.548 -15.462 1.00 96.19 86 GLU A C 1
ATOM 667 O O . GLU A 1 86 ? 19.711 -2.581 -15.639 1.00 96.19 86 GLU A O 1
ATOM 672 N N . THR A 1 87 ? 17.654 -3.297 -16.177 1.00 95.56 87 THR A N 1
ATOM 673 C CA . THR A 1 87 ? 18.066 -4.213 -17.251 1.00 95.56 87 THR A CA 1
ATOM 674 C C . THR A 1 87 ? 17.765 -3.673 -18.651 1.00 95.56 87 THR A C 1
ATOM 676 O O . THR A 1 87 ? 17.942 -4.392 -19.636 1.00 95.56 87 THR A O 1
ATOM 679 N N . ALA A 1 88 ? 17.301 -2.424 -18.761 1.00 95.75 88 ALA A N 1
ATOM 680 C CA . ALA A 1 88 ? 17.019 -1.787 -20.041 1.00 95.75 88 ALA A CA 1
ATOM 681 C C . ALA A 1 88 ? 18.325 -1.492 -20.812 1.00 95.75 88 ALA A C 1
ATOM 683 O O . ALA A 1 88 ? 19.265 -0.959 -20.220 1.00 95.75 88 ALA A O 1
ATOM 684 N N . PRO A 1 89 ? 18.408 -1.824 -22.114 1.00 96.06 89 PRO A N 1
ATOM 685 C CA . PRO A 1 89 ? 19.541 -1.436 -22.951 1.00 96.06 89 PRO A CA 1
ATOM 686 C C . PRO A 1 89 ? 19.682 0.086 -23.071 1.00 96.06 89 PRO A C 1
ATOM 688 O O . PRO A 1 89 ? 18.684 0.795 -23.194 1.00 96.06 89 PRO A O 1
ATOM 691 N N . ASP A 1 90 ? 20.920 0.582 -23.123 1.00 94.12 90 ASP A N 1
ATOM 692 C CA . ASP A 1 90 ? 21.210 2.021 -23.247 1.00 94.12 90 ASP A CA 1
ATOM 693 C C . ASP A 1 90 ? 20.666 2.647 -24.547 1.00 94.12 90 ASP A C 1
ATOM 695 O O . ASP A 1 90 ? 20.426 3.854 -24.610 1.00 94.12 90 ASP A O 1
ATOM 699 N N . ASP A 1 91 ? 20.490 1.843 -25.599 1.00 96.25 91 ASP A N 1
ATOM 700 C CA . ASP A 1 91 ? 19.961 2.256 -26.901 1.00 96.25 91 ASP A CA 1
ATOM 701 C C . ASP A 1 91 ? 18.440 2.066 -27.037 1.00 96.25 91 ASP A C 1
ATOM 703 O O . ASP A 1 91 ? 17.858 2.428 -28.065 1.00 96.25 91 ASP A O 1
ATOM 707 N N . GLU A 1 92 ? 17.771 1.543 -26.006 1.00 96.06 92 GLU A N 1
ATOM 708 C CA . GLU A 1 92 ? 16.317 1.413 -25.992 1.00 96.06 92 GLU A CA 1
ATOM 709 C C . GLU A 1 92 ? 15.646 2.788 -25.809 1.00 96.06 92 GLU A C 1
ATOM 711 O O . GLU A 1 92 ? 16.012 3.567 -24.922 1.00 96.06 92 GLU A O 1
ATOM 716 N N . PRO A 1 93 ? 14.598 3.112 -26.591 1.00 97.56 93 PRO A N 1
ATOM 717 C CA . PRO A 1 93 ? 13.796 4.297 -26.329 1.00 97.56 93 PRO A CA 1
ATOM 718 C C . PRO A 1 93 ? 13.192 4.263 -24.919 1.00 97.56 93 PRO A C 1
ATOM 720 O O . PRO A 1 93 ? 12.484 3.326 -24.557 1.00 97.56 93 PRO A O 1
ATOM 723 N N . VAL A 1 94 ? 13.361 5.348 -24.153 1.00 95.81 94 VAL A N 1
ATOM 724 C CA . VAL A 1 94 ? 12.832 5.485 -22.775 1.00 95.81 94 VAL A CA 1
ATOM 725 C C . VAL A 1 94 ? 11.348 5.124 -22.676 1.00 95.81 94 VAL A C 1
ATOM 727 O O . VAL A 1 94 ? 10.913 4.502 -21.711 1.00 95.81 94 VAL A O 1
ATOM 730 N N . ARG A 1 95 ? 10.558 5.492 -23.690 1.00 96.75 95 ARG A N 1
ATOM 731 C CA . ARG A 1 95 ? 9.131 5.162 -23.761 1.00 96.75 95 ARG A CA 1
ATOM 732 C C . ARG A 1 95 ? 8.884 3.653 -23.692 1.00 96.75 95 ARG A C 1
ATOM 734 O O . ARG A 1 95 ? 7.933 3.233 -23.038 1.00 96.75 95 ARG A O 1
ATOM 741 N N . ASP A 1 96 ? 9.702 2.867 -24.375 1.00 97.06 96 ASP A N 1
ATOM 742 C CA . ASP A 1 96 ? 9.508 1.427 -24.506 1.00 97.06 96 ASP A CA 1
ATOM 743 C C . ASP A 1 96 ? 9.983 0.711 -23.235 1.00 97.06 96 ASP A C 1
ATOM 745 O O . ASP A 1 96 ? 9.239 -0.112 -22.694 1.00 97.06 96 ASP A O 1
ATOM 749 N N . ALA A 1 97 ? 11.111 1.143 -22.658 1.00 96.56 97 ALA A N 1
ATOM 750 C CA . ALA A 1 97 ? 11.555 0.708 -21.331 1.00 96.56 97 ALA A CA 1
ATOM 751 C C . ALA A 1 97 ? 10.488 0.983 -20.253 1.00 96.56 97 ALA A C 1
ATOM 753 O O . ALA A 1 97 ? 10.122 0.090 -19.485 1.00 96.56 97 ALA A O 1
ATOM 754 N N . LEU A 1 98 ? 9.913 2.194 -20.241 1.00 96.12 98 LEU A N 1
ATOM 755 C CA . LEU A 1 98 ? 8.820 2.560 -19.333 1.00 96.12 98 LEU A CA 1
ATOM 756 C C . LEU A 1 98 ? 7.560 1.721 -19.576 1.00 96.12 98 LEU A C 1
ATOM 758 O O . LEU A 1 98 ? 6.942 1.265 -18.616 1.00 96.12 98 LEU A O 1
ATOM 762 N N . ALA A 1 99 ? 7.176 1.485 -20.834 1.00 95.50 99 ALA A N 1
ATOM 763 C CA . ALA A 1 99 ? 6.013 0.662 -21.158 1.00 95.50 99 ALA A CA 1
ATOM 764 C C . ALA A 1 99 ? 6.177 -0.780 -20.651 1.00 95.50 99 ALA A C 1
ATOM 766 O O . ALA A 1 99 ? 5.236 -1.336 -20.075 1.00 95.50 99 ALA A O 1
ATOM 767 N N . ARG A 1 100 ? 7.371 -1.371 -20.797 1.00 95.19 100 ARG A N 1
ATOM 768 C CA . ARG A 1 100 ? 7.690 -2.694 -20.236 1.00 95.19 100 ARG A CA 1
ATOM 769 C C . ARG A 1 100 ? 7.661 -2.676 -18.711 1.00 95.19 100 ARG A C 1
ATOM 771 O O . ARG A 1 100 ? 7.055 -3.564 -18.120 1.00 95.19 100 ARG A O 1
ATOM 778 N N . ALA A 1 101 ? 8.259 -1.666 -18.082 1.00 95.44 101 ALA A N 1
ATOM 779 C CA . ALA A 1 101 ? 8.329 -1.563 -16.626 1.00 95.44 101 ALA A CA 1
ATOM 780 C C . ALA A 1 101 ? 6.936 -1.412 -15.990 1.00 95.44 101 ALA A C 1
ATOM 782 O O . ALA A 1 101 ? 6.624 -2.098 -15.018 1.00 95.44 101 ALA A O 1
ATOM 783 N N . ILE A 1 102 ? 6.068 -0.589 -16.589 1.00 92.62 102 ILE A N 1
ATOM 784 C CA . ILE A 1 102 ? 4.662 -0.451 -16.184 1.00 92.62 102 ILE A CA 1
ATOM 785 C C . ILE A 1 102 ? 3.904 -1.761 -16.418 1.00 92.62 102 ILE A C 1
ATOM 787 O O . ILE A 1 102 ? 3.160 -2.205 -15.554 1.00 92.62 102 ILE A O 1
ATOM 791 N N . THR A 1 103 ? 4.093 -2.414 -17.567 1.00 92.56 103 THR A N 1
ATOM 792 C CA . THR A 1 103 ? 3.406 -3.684 -17.853 1.00 92.56 103 THR A CA 1
ATOM 793 C C . THR A 1 103 ? 3.804 -4.769 -16.855 1.00 92.56 103 THR A C 1
ATOM 795 O O . THR A 1 103 ? 2.943 -5.485 -16.353 1.00 92.56 103 THR A O 1
ATOM 798 N N . ALA A 1 104 ? 5.092 -4.864 -16.524 1.00 90.88 104 ALA A N 1
ATOM 799 C CA . ALA A 1 104 ? 5.590 -5.821 -15.548 1.00 90.88 104 ALA A CA 1
ATOM 800 C C . ALA A 1 104 ? 5.056 -5.523 -14.142 1.00 90.88 104 ALA A C 1
ATOM 802 O O . ALA A 1 104 ? 4.652 -6.443 -13.439 1.00 90.88 104 ALA A O 1
ATOM 803 N N . SER A 1 105 ? 5.003 -4.253 -13.730 1.00 88.88 105 SER A N 1
ATOM 804 C CA . SER A 1 105 ? 4.511 -3.879 -12.399 1.00 88.88 105 SER A CA 1
ATOM 805 C C . SER A 1 105 ? 3.022 -4.201 -12.191 1.00 88.88 105 SER A C 1
ATOM 807 O O . SER A 1 105 ? 2.596 -4.417 -11.059 1.00 88.88 105 SER A O 1
ATOM 809 N N . LEU A 1 106 ? 2.249 -4.306 -13.278 1.00 85.69 106 LEU A N 1
ATOM 810 C CA . LEU A 1 106 ? 0.832 -4.681 -13.269 1.00 85.69 106 LEU A CA 1
ATOM 811 C C . LEU A 1 106 ? 0.577 -6.198 -13.212 1.00 85.69 106 LEU A C 1
ATOM 813 O O . LEU A 1 106 ? -0.583 -6.603 -13.099 1.00 85.69 106 LEU A O 1
ATOM 817 N N . ASP A 1 107 ? 1.619 -7.032 -13.248 1.00 84.81 107 ASP A N 1
ATOM 818 C CA . ASP A 1 107 ? 1.503 -8.469 -12.982 1.00 84.81 107 ASP A CA 1
ATOM 819 C C . ASP A 1 107 ? 1.323 -8.709 -11.473 1.00 84.81 107 ASP A C 1
ATOM 821 O O . ASP A 1 107 ? 2.277 -8.874 -10.704 1.00 84.81 107 ASP A O 1
ATOM 825 N N . LEU A 1 108 ? 0.071 -8.605 -11.034 1.00 78.31 108 LEU A N 1
ATOM 826 C CA . LEU A 1 108 ? -0.324 -8.561 -9.632 1.00 78.31 108 LEU A CA 1
ATOM 827 C C . LEU A 1 108 ? -1.062 -9.836 -9.221 1.00 78.31 108 LEU A C 1
ATOM 829 O O . LEU A 1 108 ? -1.920 -10.345 -9.944 1.00 78.31 108 LEU A O 1
ATOM 833 N N . ALA A 1 109 ? -0.803 -10.290 -7.993 1.00 79.94 109 ALA A N 1
ATOM 834 C CA . ALA A 1 109 ? -1.654 -11.278 -7.340 1.00 79.94 109 ALA A CA 1
ATOM 835 C C . ALA A 1 109 ? -3.095 -10.736 -7.183 1.00 79.94 109 ALA A C 1
ATOM 837 O O . ALA A 1 109 ? -3.282 -9.517 -7.106 1.00 79.94 109 ALA A O 1
ATOM 838 N N . PRO A 1 110 ? -4.126 -11.598 -7.097 1.00 78.69 110 PRO A N 1
ATOM 839 C CA . PRO A 1 110 ? -5.522 -11.158 -6.995 1.00 78.69 110 PRO A CA 1
ATOM 840 C C . PRO A 1 110 ? -5.788 -10.128 -5.884 1.00 78.69 110 PRO A C 1
ATOM 842 O O . PRO A 1 110 ? -6.453 -9.119 -6.131 1.00 78.69 110 PRO A O 1
ATOM 845 N N . ASP A 1 111 ? -5.213 -10.329 -4.698 1.00 74.62 111 ASP A N 1
ATOM 846 C CA . ASP A 1 111 ? -5.368 -9.410 -3.562 1.00 74.62 111 ASP A CA 1
ATOM 847 C C . ASP A 1 111 ? -4.671 -8.060 -3.821 1.00 74.62 111 ASP A C 1
ATOM 849 O O . ASP A 1 111 ? -5.215 -6.993 -3.520 1.00 74.62 111 ASP A O 1
ATOM 853 N N . ALA A 1 112 ? -3.522 -8.075 -4.501 1.00 80.38 112 ALA A N 1
ATOM 854 C CA . ALA A 1 112 ? -2.820 -6.865 -4.920 1.00 80.38 112 ALA A CA 1
ATOM 855 C C . ALA A 1 112 ? -3.597 -6.083 -6.000 1.00 80.38 112 ALA A C 1
ATOM 857 O O . ALA A 1 112 ? -3.573 -4.846 -6.008 1.00 80.38 112 ALA A O 1
ATOM 858 N N . VAL A 1 113 ? -4.351 -6.764 -6.877 1.00 86.12 113 VAL A N 1
ATOM 859 C CA . VAL A 1 113 ? -5.283 -6.114 -7.823 1.00 86.12 113 VAL A CA 1
ATOM 860 C C . VAL A 1 113 ? -6.401 -5.399 -7.067 1.00 86.12 113 VAL A C 1
ATOM 862 O O . VAL A 1 113 ? -6.756 -4.262 -7.401 1.00 86.12 113 VAL A O 1
ATOM 865 N N . GLU A 1 114 ? -6.962 -6.050 -6.047 1.00 88.69 114 GLU A N 1
ATOM 866 C CA . GLU A 1 114 ? -7.993 -5.463 -5.196 1.00 88.69 114 GLU A CA 1
ATOM 867 C C . GLU A 1 114 ? -7.485 -4.186 -4.509 1.00 88.69 114 GLU A C 1
ATOM 869 O O . GLU A 1 114 ? -8.134 -3.133 -4.593 1.00 88.69 114 GLU A O 1
ATOM 874 N N . ALA A 1 115 ? -6.316 -4.278 -3.874 1.00 88.25 115 ALA A N 1
ATOM 875 C CA . ALA A 1 115 ? -5.679 -3.172 -3.174 1.00 88.25 115 ALA A CA 1
ATOM 876 C C . ALA A 1 115 ? -5.353 -2.011 -4.132 1.00 88.25 115 ALA A C 1
ATOM 878 O O . ALA A 1 115 ? -5.683 -0.857 -3.858 1.00 88.25 115 ALA A O 1
ATOM 879 N N . THR A 1 116 ? -4.798 -2.313 -5.310 1.00 88.50 116 THR A N 1
ATOM 880 C CA . THR A 1 116 ? -4.469 -1.316 -6.344 1.00 88.50 116 THR A CA 1
ATOM 881 C C . THR A 1 116 ? -5.703 -0.552 -6.816 1.00 88.50 116 THR A C 1
ATOM 883 O O . THR A 1 116 ? -5.689 0.677 -6.870 1.00 88.50 116 THR A O 1
ATOM 886 N N . ARG A 1 117 ? -6.814 -1.244 -7.095 1.00 89.06 117 ARG A N 1
ATOM 887 C CA . ARG A 1 117 ? -8.063 -0.578 -7.506 1.00 89.06 117 ARG A CA 1
ATOM 888 C C . ARG A 1 117 ? -8.602 0.368 -6.435 1.00 89.06 117 ARG A C 1
ATOM 890 O O . ARG A 1 117 ? -9.108 1.432 -6.782 1.00 89.06 117 ARG A O 1
ATOM 897 N N . ARG A 1 118 ? -8.500 -0.006 -5.156 1.00 92.31 118 ARG A N 1
ATOM 898 C CA . ARG A 1 118 ? -8.938 0.839 -4.030 1.00 92.31 118 ARG A CA 1
ATOM 899 C C . ARG A 1 118 ? -8.098 2.092 -3.898 1.00 92.31 118 ARG A C 1
ATOM 901 O O . ARG A 1 118 ? -8.651 3.181 -3.824 1.00 92.31 118 ARG A O 1
ATOM 908 N N . ARG A 1 119 ? -6.774 1.949 -3.983 1.00 91.31 119 ARG A N 1
ATOM 909 C CA . ARG A 1 119 ? -5.843 3.087 -3.995 1.00 91.31 119 ARG A CA 1
ATOM 910 C C . ARG A 1 119 ? -6.194 4.086 -5.087 1.00 91.31 119 ARG A C 1
ATOM 912 O O . ARG A 1 119 ? -6.315 5.269 -4.805 1.00 91.31 119 ARG A O 1
ATOM 919 N N . LEU A 1 120 ? -6.400 3.612 -6.317 1.00 90.31 120 LEU A N 1
ATOM 920 C CA . LEU A 1 120 ? -6.718 4.488 -7.447 1.00 90.31 120 LEU A CA 1
ATOM 921 C C . LEU A 1 120 ? -8.056 5.218 -7.270 1.00 90.31 120 LEU A C 1
ATOM 923 O O . LEU A 1 120 ? -8.155 6.380 -7.651 1.00 90.31 120 LEU A O 1
ATOM 927 N N . ARG A 1 121 ? -9.067 4.572 -6.671 1.00 90.69 121 ARG A N 1
ATOM 928 C CA . ARG A 1 121 ? -10.328 5.246 -6.321 1.00 90.69 121 ARG A CA 1
ATOM 929 C C . ARG A 1 121 ? -10.124 6.306 -5.247 1.00 90.69 121 ARG A C 1
ATOM 931 O O . ARG A 1 121 ? -10.601 7.417 -5.421 1.00 90.69 121 ARG A O 1
ATOM 938 N N . LEU A 1 122 ? -9.391 5.966 -4.189 1.00 90.75 122 LEU A N 1
ATOM 939 C CA . LEU A 1 122 ? -9.123 6.868 -3.073 1.00 90.75 122 LEU A CA 1
ATOM 940 C C . LEU A 1 122 ? -8.306 8.101 -3.490 1.00 90.75 122 LEU A C 1
ATOM 942 O O . LEU A 1 122 ? -8.538 9.192 -2.992 1.00 90.75 122 LEU A O 1
ATOM 946 N N . LEU A 1 123 ? -7.343 7.944 -4.400 1.00 87.31 123 LEU A N 1
ATOM 947 C CA . LEU A 1 123 ? -6.535 9.062 -4.907 1.00 87.31 123 LEU A CA 1
ATOM 948 C C . LEU A 1 123 ? -7.288 9.941 -5.915 1.00 87.31 123 LEU A C 1
ATOM 950 O O . LEU A 1 123 ? -6.851 11.055 -6.193 1.00 87.31 123 LEU A O 1
ATOM 954 N N . GLY A 1 124 ? -8.365 9.419 -6.507 1.00 82.12 124 GLY A N 1
ATOM 955 C CA . GLY A 1 124 ? -9.188 10.125 -7.487 1.00 82.12 124 GLY A CA 1
ATOM 956 C C . GLY A 1 124 ? -10.430 10.808 -6.906 1.00 82.12 124 GLY A C 1
ATOM 957 O O . GLY A 1 124 ? -11.137 11.468 -7.667 1.00 82.12 124 GLY A O 1
ATOM 958 N N . SER A 1 125 ? -10.715 10.620 -5.614 1.00 73.75 125 SER A N 1
ATOM 959 C CA . SER A 1 125 ? -11.826 11.248 -4.878 1.00 73.75 125 SER A CA 1
ATOM 960 C C . SER A 1 125 ? -11.408 12.556 -4.226 1.00 73.75 125 SER A C 1
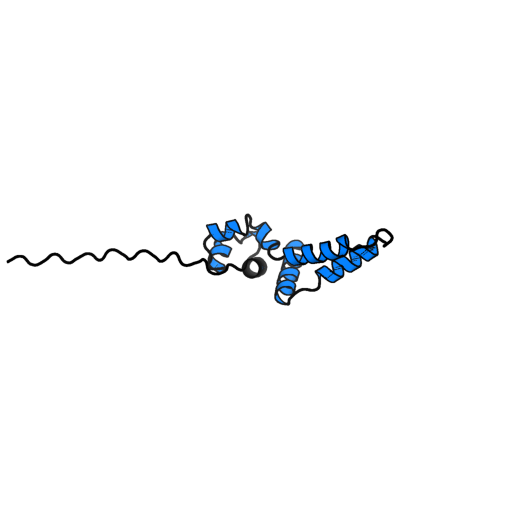ATOM 962 O O . SER A 1 125 ? -12.208 13.513 -4.286 1.00 73.75 125 SER A O 1
#

InterPro domains:
  IPR001647 DNA-binding HTH domain, TetR-type [PF00440] (31-70)
  IPR001647 DNA-binding HTH domain, TetR-type [PR00455] (27-40)
  IPR001647 DNA-binding HTH domain, TetR-type [PR00455] (48-71)
  IPR001647 DNA-binding HTH domain, TetR-type [PS50977] (21-81)
  IPR009057 Homedomain-like superfamily [SSF46689] (13-92)
  IPR023772 DNA-binding HTH domain, TetR-type, conserved site [PS01081] (39-70)
  IPR050109 HTH-type, TetR-like transcriptional regulator [PTHR30055] (8-119)